Protein AF-A0A2D5YY15-F1 (afdb_monomer_lite)

Sequence (122 aa):
MRIYEADADPRTLAETQGLSLLELAQSAADPAMRRALHGLRLLADLQAQLLVSRYRVMAAARLVALANTEDGGEVARKACVDLLKLNLIDGDVGKPTDDDQPGIPTVDPQQVLAMLEQVGRE

Foldseek 3Di:
DDPPPPPQDCCNVCVVVVHDSVVVVVCCVDPVSVVVVLVVVVVVLVVVVVVLVVVLVVLLVVLVVLCPDPNSDPVSVVVSVVSVPDDRDPDCPPDPDPVVPPPPVPPPVVNVVVVVVVVVPD

Secondary structure (DSSP, 8-state):
-----TT--HHHHHHHTT--HHHHHHHHH-HHHHHHHHHHHHHHHHHHHHHHHHHHHHHHHHHHHHHTSTT--HHHHHHHHHHHH------------TT-S-------HHHHHHHHHHHT--

Structure (mmCIF, N/CA/C/O backbone):
data_AF-A0A2D5YY15-F1
#
_entry.id   AF-A0A2D5YY15-F1
#
loop_
_atom_site.group_PDB
_atom_site.id
_atom_site.type_symbol
_atom_site.label_atom_id
_atom_site.label_alt_id
_atom_site.label_comp_id
_atom_site.label_asym_id
_atom_site.label_entity_id
_atom_site.label_seq_id
_atom_site.pdbx_PDB_ins_code
_atom_site.Cartn_x
_atom_site.Cartn_y
_atom_site.Cartn_z
_atom_site.occupancy
_atom_site.B_iso_or_equiv
_atom_site.auth_seq_id
_atom_site.auth_comp_id
_atom_site.auth_asym_id
_atom_site.auth_atom_id
_atom_site.pdbx_PDB_model_num
ATOM 1 N N . MET A 1 1 ? 0.263 -14.356 1.301 1.00 34.31 1 MET A N 1
ATOM 2 C CA . MET A 1 1 ? -0.131 -13.153 2.059 1.00 34.31 1 MET A CA 1
ATOM 3 C C . MET A 1 1 ? -1.599 -12.918 1.747 1.00 34.31 1 MET A C 1
ATOM 5 O O . MET A 1 1 ? -1.901 -12.445 0.662 1.00 34.31 1 MET A O 1
ATOM 9 N N . ARG A 1 2 ? -2.503 -13.430 2.595 1.00 35.38 2 ARG A N 1
ATOM 10 C CA . ARG A 1 2 ? -3.950 -13.243 2.416 1.00 35.38 2 ARG A CA 1
ATOM 11 C C . ARG A 1 2 ? -4.248 -11.788 2.752 1.00 35.38 2 ARG A C 1
ATOM 13 O O . ARG A 1 2 ? -4.011 -11.369 3.879 1.00 35.38 2 ARG A O 1
ATOM 20 N N . ILE A 1 3 ? -4.680 -11.032 1.754 1.00 44.28 3 ILE A N 1
ATOM 21 C CA . ILE A 1 3 ? -5.350 -9.755 1.967 1.00 44.28 3 ILE A CA 1
ATOM 22 C C . ILE A 1 3 ? -6.618 -10.150 2.727 1.00 44.28 3 ILE A C 1
ATOM 24 O O . ILE A 1 3 ? -7.392 -10.952 2.209 1.00 44.28 3 ILE A O 1
ATOM 28 N N . TYR A 1 4 ? -6.715 -9.768 4.001 1.00 46.91 4 TYR A N 1
ATOM 29 C CA . TYR A 1 4 ? -7.860 -10.103 4.845 1.00 46.91 4 TYR A CA 1
ATOM 30 C C . TYR A 1 4 ? -9.144 -9.706 4.112 1.00 46.91 4 TYR A C 1
ATOM 32 O O . TYR A 1 4 ? -9.207 -8.620 3.536 1.00 46.91 4 TYR A O 1
ATOM 40 N N . GLU A 1 5 ? -10.120 -10.612 4.096 1.00 52.97 5 GLU A N 1
ATOM 41 C CA . GLU A 1 5 ? -11.463 -10.369 3.578 1.00 52.97 5 GLU A CA 1
ATOM 42 C C . GLU A 1 5 ? -12.018 -9.118 4.266 1.00 52.97 5 GLU A C 1
ATOM 44 O O . GLU A 1 5 ? -12.366 -9.140 5.444 1.00 52.97 5 GLU A O 1
ATOM 49 N N . ALA A 1 6 ? -12.057 -8.005 3.534 1.00 53.59 6 ALA A N 1
ATOM 50 C CA . ALA A 1 6 ? -12.686 -6.765 3.982 1.00 53.59 6 ALA A CA 1
ATOM 51 C C . ALA A 1 6 ? -14.223 -6.890 4.068 1.00 53.59 6 ALA A C 1
ATOM 53 O O . ALA A 1 6 ? -14.887 -5.934 4.452 1.00 53.59 6 ALA A O 1
ATOM 54 N N . ASP A 1 7 ? -14.764 -8.067 3.734 1.00 56.62 7 ASP A N 1
ATOM 55 C CA . ASP A 1 7 ? -16.189 -8.403 3.729 1.00 56.62 7 ASP A CA 1
ATOM 56 C C . ASP A 1 7 ? -16.680 -9.011 5.052 1.00 56.62 7 ASP A C 1
ATOM 58 O O . ASP A 1 7 ? -17.833 -9.431 5.147 1.00 56.62 7 ASP A O 1
ATOM 62 N N . ALA A 1 8 ? -15.836 -9.093 6.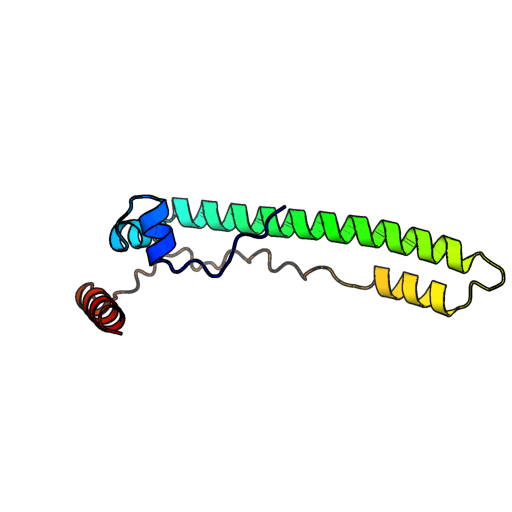085 1.00 66.88 8 ALA A N 1
ATOM 63 C CA . ALA A 1 8 ? -16.303 -9.534 7.393 1.00 66.88 8 ALA A CA 1
ATOM 64 C C . ALA A 1 8 ? -17.239 -8.471 7.993 1.00 66.88 8 ALA A C 1
ATOM 66 O O . ALA A 1 8 ? -16.793 -7.399 8.408 1.00 66.88 8 ALA A O 1
ATOM 67 N N . ASP A 1 9 ? -18.536 -8.787 8.050 1.00 83.44 9 ASP A N 1
ATOM 68 C CA . ASP A 1 9 ? -19.541 -7.994 8.761 1.00 83.44 9 ASP A CA 1
ATOM 69 C C . ASP A 1 9 ? -19.058 -7.740 10.207 1.00 83.44 9 ASP A C 1
ATOM 71 O O . ASP A 1 9 ? -18.548 -8.668 10.851 1.00 83.44 9 ASP A O 1
ATOM 75 N N . PRO A 1 10 ? -19.180 -6.516 10.763 1.00 81.44 10 PRO A N 1
ATOM 76 C CA . PRO A 1 10 ? -18.842 -6.227 12.157 1.00 81.44 10 PRO A CA 1
ATOM 77 C C . PRO A 1 10 ? -19.430 -7.220 13.170 1.00 81.44 10 PRO A C 1
ATOM 79 O O . PRO A 1 10 ? -18.807 -7.447 14.209 1.00 81.44 10 PRO A O 1
ATOM 82 N N . ARG A 1 11 ? -20.572 -7.861 12.876 1.00 84.19 11 ARG A N 1
ATOM 83 C CA . ARG A 1 11 ? -21.096 -8.961 13.707 1.00 84.19 11 ARG A CA 1
ATOM 84 C C . ARG A 1 11 ? -20.190 -10.191 13.680 1.00 84.19 11 ARG A C 1
ATOM 86 O O . ARG A 1 11 ? -19.815 -10.684 14.737 1.00 84.19 11 ARG A O 1
ATOM 93 N N . THR A 1 12 ? -19.767 -10.635 12.499 1.00 84.88 12 THR A N 1
ATOM 94 C CA . THR A 1 12 ? -18.830 -11.758 12.338 1.00 84.88 12 THR A CA 1
ATOM 95 C C . THR A 1 12 ? -17.486 -11.469 13.007 1.00 84.88 12 THR A C 1
ATOM 97 O O . THR A 1 12 ? -16.887 -12.356 13.621 1.00 84.88 12 THR A O 1
ATOM 100 N N . LEU A 1 13 ? -17.017 -10.219 12.950 1.00 83.56 13 LEU A N 1
ATOM 101 C CA . LEU A 1 13 ? -15.800 -9.803 13.647 1.00 83.56 13 LEU A CA 1
ATOM 102 C C . LEU A 1 13 ? -15.963 -9.877 15.174 1.00 83.56 13 LEU A C 1
ATOM 104 O O . LEU A 1 13 ? -15.066 -10.380 15.853 1.00 83.56 13 LEU A O 1
ATOM 108 N N . ALA A 1 14 ? -17.101 -9.417 15.704 1.00 84.94 14 ALA A N 1
ATOM 109 C CA . ALA A 1 14 ? -17.413 -9.487 17.131 1.00 84.94 14 ALA A CA 1
ATOM 110 C C . ALA A 1 14 ? -17.478 -10.946 17.618 1.00 84.94 14 ALA A C 1
ATOM 112 O O . ALA A 1 14 ? -16.806 -11.306 18.584 1.00 84.94 14 ALA A O 1
ATOM 113 N N . GLU A 1 15 ? -18.188 -11.808 16.884 1.00 86.19 15 GLU A N 1
ATOM 114 C CA . GLU A 1 15 ? -18.316 -13.239 17.182 1.00 86.19 15 GLU A CA 1
ATOM 115 C C . GLU A 1 15 ? -16.965 -13.963 17.173 1.00 86.19 15 GLU A C 1
ATOM 117 O O . GLU A 1 15 ? -16.669 -14.736 18.084 1.00 86.19 15 GLU A O 1
ATOM 122 N N . THR A 1 16 ? -16.103 -13.668 16.193 1.00 87.00 16 THR A N 1
ATOM 123 C CA . THR A 1 16 ? -14.760 -14.271 16.090 1.00 87.00 16 THR A CA 1
ATOM 124 C C . THR A 1 16 ? -13.885 -13.942 17.303 1.00 87.00 16 THR A C 1
ATOM 126 O O . THR A 1 16 ? -13.032 -14.738 17.692 1.00 87.00 16 THR A O 1
ATOM 129 N N . GLN A 1 17 ? -14.095 -12.772 17.907 1.00 85.12 17 GLN A N 1
ATOM 130 C CA . GLN A 1 17 ? -13.349 -12.305 19.076 1.00 85.12 17 GLN A CA 1
ATOM 131 C C . GLN A 1 17 ? -14.057 -12.617 20.404 1.00 85.12 17 GLN A C 1
ATOM 133 O O . GLN A 1 17 ? -13.542 -12.263 21.463 1.00 85.12 17 GLN A O 1
ATOM 138 N N . GLY A 1 18 ? -15.224 -13.276 20.373 1.00 90.12 18 GLY A N 1
ATOM 139 C CA . GLY A 1 18 ? -16.027 -13.549 21.567 1.00 90.12 18 GLY A CA 1
ATOM 140 C C . GLY A 1 18 ? -16.561 -12.286 22.252 1.00 90.12 18 GLY A C 1
ATOM 141 O O . GLY A 1 18 ? -16.796 -12.308 23.458 1.00 90.12 18 GLY A O 1
ATOM 142 N N . LEU A 1 19 ? -16.719 -11.191 21.503 1.00 89.25 19 LEU A N 1
ATOM 143 C CA . LEU A 1 19 ? -17.215 -9.905 21.988 1.00 89.25 19 LEU A CA 1
ATOM 144 C C . LEU A 1 19 ? -18.669 -9.698 21.565 1.00 89.25 19 LEU A C 1
ATOM 146 O O . LEU A 1 19 ? -19.089 -10.130 20.490 1.00 89.25 19 LEU A O 1
ATOM 150 N N . SER A 1 20 ? -19.434 -8.964 22.370 1.00 91.88 20 SER A N 1
ATOM 151 C CA . SER A 1 20 ? -20.685 -8.381 21.889 1.00 91.88 20 SER A CA 1
ATOM 152 C C . SER A 1 20 ? -20.407 -7.234 20.911 1.00 91.88 20 SER A C 1
ATOM 154 O O . SER A 1 20 ? -19.365 -6.574 20.957 1.00 91.88 20 SER A O 1
ATOM 156 N N . LEU A 1 21 ? -21.376 -6.942 20.039 1.00 88.38 21 LEU A N 1
ATOM 157 C CA . LEU A 1 21 ? -21.267 -5.829 19.090 1.00 88.38 21 LEU A CA 1
ATOM 158 C C . LEU A 1 21 ? -21.066 -4.477 19.803 1.00 88.38 21 LEU A C 1
ATOM 160 O O . LEU A 1 21 ? -20.346 -3.613 19.306 1.00 88.38 21 LEU A O 1
ATOM 164 N N . LEU A 1 22 ? -21.664 -4.309 20.987 1.00 89.38 22 LEU A N 1
ATOM 165 C CA . LEU A 1 22 ? -21.513 -3.107 21.806 1.00 89.38 22 LEU A CA 1
ATOM 166 C C . LEU A 1 22 ? -20.090 -2.974 22.366 1.00 89.38 22 LEU A C 1
ATOM 168 O O . LEU A 1 22 ? -19.517 -1.888 22.311 1.00 89.38 22 LEU A O 1
ATOM 172 N N . GLU A 1 23 ? -19.504 -4.061 22.870 1.00 88.19 23 GLU A N 1
ATOM 173 C CA . GLU A 1 23 ? -18.122 -4.071 23.370 1.00 88.19 23 GLU A CA 1
ATOM 174 C C . GLU A 1 23 ? -17.118 -3.811 22.245 1.00 88.19 23 GLU A C 1
ATOM 176 O O . GLU A 1 23 ? -16.162 -3.058 22.433 1.00 88.19 23 GLU A O 1
ATOM 181 N N . LEU A 1 24 ? -17.363 -4.362 21.051 1.00 87.25 24 LEU A N 1
ATOM 182 C CA . LEU A 1 24 ? -16.554 -4.071 19.870 1.00 87.25 24 LEU A CA 1
ATOM 183 C C . LEU A 1 24 ? -16.630 -2.581 19.498 1.00 87.25 24 LEU A C 1
ATOM 185 O O . LEU A 1 24 ? -15.597 -1.954 19.260 1.00 87.25 24 LEU A O 1
ATOM 189 N N . ALA A 1 25 ? -17.830 -1.993 19.494 1.00 87.44 25 ALA A N 1
ATOM 190 C CA . ALA A 1 25 ? -18.020 -0.572 19.208 1.00 87.44 25 ALA A CA 1
ATOM 191 C C . ALA A 1 25 ? -17.334 0.327 20.253 1.00 87.44 25 ALA A C 1
ATOM 193 O O . ALA A 1 25 ? -16.683 1.310 19.896 1.00 87.44 25 ALA A O 1
ATOM 194 N N . GLN A 1 26 ? -17.423 -0.027 21.537 1.00 90.50 26 GLN A N 1
ATOM 195 C CA . GLN A 1 26 ? -16.733 0.687 22.616 1.00 90.50 26 GLN A CA 1
ATOM 196 C C . GLN A 1 26 ? -15.211 0.573 22.492 1.00 90.50 26 GLN A C 1
ATOM 198 O O . GLN A 1 26 ? -14.508 1.568 22.653 1.00 90.50 26 GLN A O 1
ATOM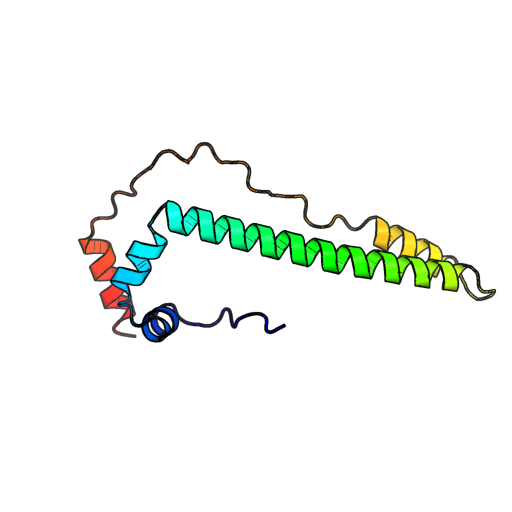 203 N N . SER A 1 27 ? -14.699 -0.609 22.141 1.00 85.75 27 SER A N 1
ATOM 204 C CA . SER A 1 27 ? -13.271 -0.822 21.902 1.00 85.75 27 SER A CA 1
ATOM 205 C C . SER A 1 27 ? -12.766 -0.013 20.703 1.00 85.75 27 SER A C 1
ATOM 207 O O . SER A 1 27 ? -11.723 0.628 20.789 1.00 85.75 27 SER A O 1
ATOM 209 N N . ALA A 1 28 ? -13.531 0.051 19.611 1.00 84.19 28 ALA A N 1
ATOM 210 C CA . ALA A 1 28 ? -13.205 0.896 18.462 1.00 84.19 28 ALA A CA 1
ATOM 211 C C . ALA A 1 28 ? -13.256 2.402 18.793 1.00 84.19 28 ALA A C 1
ATOM 213 O O . ALA A 1 28 ? -12.566 3.206 18.160 1.00 84.19 28 ALA A O 1
ATOM 214 N N . ALA A 1 29 ? -14.050 2.795 19.793 1.00 88.06 29 ALA A N 1
ATOM 215 C CA . ALA A 1 29 ? -14.130 4.167 20.279 1.00 88.06 29 ALA A CA 1
ATOM 216 C C . ALA A 1 29 ? -12.991 4.554 21.246 1.00 88.06 29 ALA A C 1
ATOM 218 O O . ALA A 1 29 ? -12.831 5.747 21.527 1.00 88.06 29 ALA A O 1
ATOM 219 N N . ASP A 1 30 ? -12.186 3.599 21.724 1.00 91.38 30 ASP A N 1
ATOM 220 C CA . ASP A 1 30 ? -11.028 3.866 22.580 1.00 91.38 30 ASP A CA 1
ATOM 221 C C . ASP A 1 30 ? -9.929 4.621 21.792 1.00 91.38 30 ASP A C 1
ATOM 223 O O . ASP A 1 30 ? -9.423 4.118 20.780 1.00 91.38 30 ASP A O 1
ATOM 227 N N . PRO A 1 31 ? -9.500 5.821 22.239 1.00 89.44 31 PRO A N 1
ATOM 228 C CA . PRO A 1 31 ? -8.403 6.562 21.618 1.00 89.44 31 PRO A CA 1
ATOM 229 C C . PRO A 1 31 ? -7.088 5.776 21.502 1.00 89.44 31 PRO A C 1
ATOM 231 O O . PRO A 1 31 ? -6.297 6.031 20.591 1.00 89.44 31 PRO A O 1
ATOM 234 N N . ALA A 1 32 ? -6.801 4.850 22.421 1.00 87.75 32 ALA A N 1
ATOM 235 C CA . ALA A 1 32 ? -5.617 3.998 22.327 1.00 87.75 32 ALA A CA 1
ATOM 236 C C . ALA A 1 32 ? -5.743 2.994 21.173 1.00 87.75 32 ALA A C 1
ATOM 238 O O . ALA A 1 32 ? -4.816 2.867 20.369 1.00 87.75 32 ALA A O 1
ATOM 239 N N . MET A 1 33 ? -6.910 2.358 21.038 1.00 87.19 33 MET A N 1
ATOM 240 C CA . MET A 1 33 ? -7.204 1.429 19.947 1.00 87.19 33 MET A CA 1
ATOM 241 C C . MET A 1 33 ? -7.180 2.132 18.587 1.00 87.19 33 MET A C 1
ATOM 243 O O . MET A 1 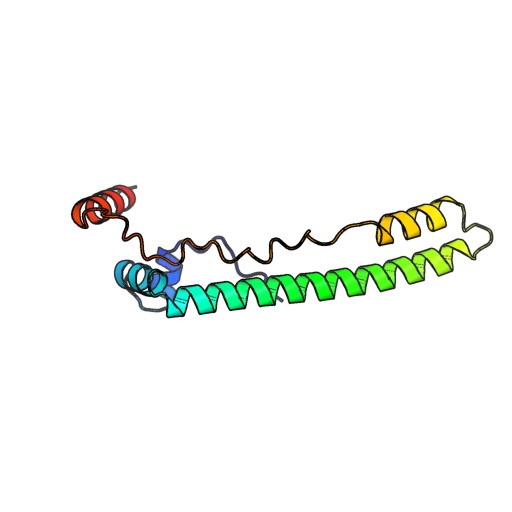33 ? -6.536 1.651 17.655 1.00 87.19 33 MET A O 1
ATOM 247 N N . ARG A 1 34 ? -7.788 3.320 18.473 1.00 87.44 34 ARG A N 1
ATOM 248 C CA . ARG A 1 34 ? -7.760 4.113 17.230 1.00 87.44 34 ARG A CA 1
ATOM 249 C C . ARG A 1 34 ? -6.343 4.451 16.780 1.00 87.44 34 ARG A C 1
ATOM 251 O O . ARG A 1 34 ? -6.022 4.294 15.603 1.00 87.44 34 ARG A O 1
ATOM 258 N N . ARG A 1 35 ? -5.473 4.861 17.709 1.00 87.50 35 ARG A N 1
ATOM 259 C CA . ARG A 1 35 ? -4.055 5.125 17.409 1.00 87.50 35 ARG A CA 1
ATOM 260 C C . ARG A 1 35 ? -3.326 3.866 16.948 1.00 87.50 35 ARG A C 1
ATOM 262 O O . ARG A 1 35 ? -2.549 3.935 15.998 1.00 87.50 35 ARG A O 1
ATOM 269 N N . ALA A 1 36 ? -3.594 2.722 17.577 1.00 85.88 36 ALA A N 1
ATOM 270 C CA . ALA A 1 36 ? -3.013 1.448 17.167 1.00 85.88 36 ALA A CA 1
ATOM 271 C C . ALA A 1 36 ? -3.462 1.041 15.752 1.00 85.88 36 ALA A C 1
ATOM 273 O O . ALA A 1 36 ? -2.621 0.713 14.916 1.00 85.88 36 ALA A O 1
ATOM 274 N N . LEU A 1 37 ? -4.762 1.137 15.450 1.00 86.25 37 LEU A N 1
ATOM 275 C CA . LEU A 1 37 ? -5.312 0.853 14.120 1.00 86.25 37 LEU A CA 1
ATOM 276 C C . LEU A 1 37 ? -4.749 1.797 13.052 1.00 86.25 37 LEU A C 1
ATOM 278 O O . LEU A 1 37 ? -4.366 1.345 11.974 1.00 86.25 37 LEU A O 1
ATOM 282 N N . HIS A 1 38 ? -4.625 3.090 13.362 1.00 87.62 38 HIS A N 1
ATOM 283 C CA . HIS A 1 38 ? -3.986 4.056 12.470 1.00 87.62 38 HIS A CA 1
ATOM 284 C C . HIS A 1 38 ? -2.516 3.700 12.207 1.00 87.62 38 HIS A C 1
ATOM 286 O O . HIS A 1 38 ? -2.066 3.712 11.063 1.00 87.62 38 HIS A O 1
ATOM 292 N N . GLY A 1 39 ? -1.766 3.333 13.251 1.00 84.62 39 GLY A N 1
ATOM 293 C CA . GLY A 1 39 ? -0.378 2.889 13.120 1.00 84.62 39 GLY A CA 1
ATOM 294 C C . GLY A 1 39 ? -0.239 1.637 12.250 1.00 84.62 39 GLY A C 1
ATOM 295 O O . GLY A 1 39 ? 0.640 1.581 11.392 1.00 84.62 39 GLY A O 1
ATOM 296 N N . LEU A 1 40 ? -1.131 0.657 12.420 1.00 87.31 40 LEU A N 1
ATOM 297 C CA . LEU A 1 40 ? -1.160 -0.557 11.601 1.00 87.31 40 LEU A CA 1
ATOM 298 C C . LEU A 1 40 ? -1.494 -0.259 10.139 1.00 87.31 40 LEU A C 1
ATOM 300 O O . LEU A 1 40 ? -0.833 -0.796 9.251 1.00 87.31 40 LEU A O 1
ATOM 304 N N . ARG A 1 41 ? -2.469 0.620 9.885 1.00 88.19 41 ARG A N 1
ATOM 305 C CA . ARG A 1 41 ? -2.796 1.084 8.532 1.00 88.19 41 ARG A CA 1
ATOM 306 C C . ARG A 1 41 ? -1.587 1.740 7.875 1.00 88.19 41 ARG A C 1
ATOM 308 O O . ARG A 1 41 ? -1.191 1.322 6.794 1.00 88.19 41 ARG A O 1
ATOM 315 N N . LEU A 1 42 ? -0.961 2.701 8.554 1.00 87.56 42 LEU A N 1
ATOM 316 C CA . LEU A 1 42 ? 0.218 3.389 8.034 1.00 87.56 42 LEU A CA 1
ATOM 317 C C . LEU A 1 42 ? 1.359 2.405 7.747 1.00 87.56 42 LEU A C 1
ATOM 319 O O . LEU A 1 42 ? 2.015 2.496 6.713 1.00 87.56 42 LEU A O 1
ATOM 323 N N . LEU A 1 43 ? 1.589 1.438 8.636 1.00 88.19 43 LEU A N 1
ATOM 324 C CA . LEU A 1 43 ? 2.602 0.410 8.421 1.00 88.19 43 LEU A CA 1
ATOM 325 C C . LEU A 1 43 ? 2.285 -0.454 7.194 1.00 88.19 43 LEU A C 1
ATOM 327 O O . LEU A 1 43 ? 3.188 -0.740 6.408 1.00 88.19 43 LEU A O 1
ATOM 331 N N . ALA A 1 44 ? 1.026 -0.856 7.014 1.00 84.56 44 ALA A N 1
ATOM 332 C CA . A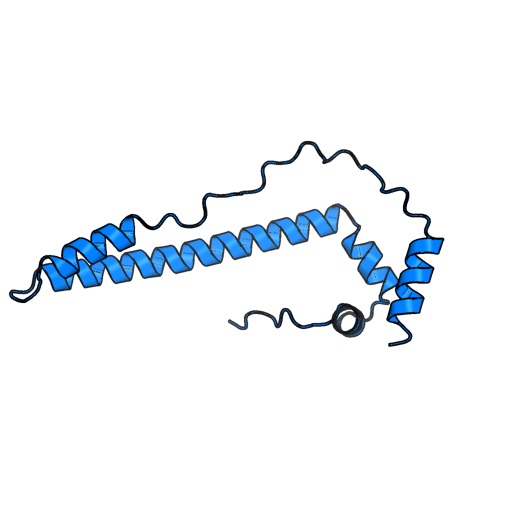LA A 1 44 ? 0.590 -1.611 5.844 1.00 84.56 44 ALA A CA 1
ATOM 333 C C . ALA A 1 44 ? 0.765 -0.799 4.549 1.00 84.56 44 ALA A C 1
ATOM 335 O O . ALA A 1 44 ? 1.286 -1.329 3.565 1.00 84.56 44 ALA A O 1
ATOM 336 N N . ASP A 1 45 ? 0.425 0.491 4.571 1.00 85.25 45 ASP A N 1
ATOM 337 C CA . ASP A 1 45 ? 0.605 1.404 3.439 1.00 85.25 45 ASP A CA 1
ATOM 338 C C . ASP A 1 45 ? 2.092 1.549 3.077 1.00 85.25 45 ASP A C 1
ATOM 340 O O . ASP A 1 45 ? 2.473 1.402 1.913 1.00 85.25 45 ASP A O 1
ATOM 344 N N . LEU A 1 46 ? 2.966 1.733 4.071 1.00 85.19 46 LEU A N 1
ATOM 345 C CA . LEU A 1 46 ? 4.416 1.796 3.865 1.00 85.19 46 LEU A CA 1
ATOM 346 C C . LEU A 1 46 ? 4.981 0.476 3.322 1.00 85.19 46 LEU A C 1
ATOM 348 O O . LEU A 1 46 ? 5.824 0.479 2.423 1.00 85.19 46 LEU A O 1
ATOM 352 N N . GLN A 1 47 ? 4.511 -0.668 3.825 1.00 87.75 47 GLN A N 1
ATOM 353 C CA . GLN A 1 47 ? 4.911 -1.978 3.306 1.00 87.75 47 GLN A CA 1
ATOM 354 C C . GLN A 1 47 ? 4.487 -2.162 1.845 1.00 87.75 47 GLN A C 1
ATOM 356 O O . GLN A 1 47 ? 5.284 -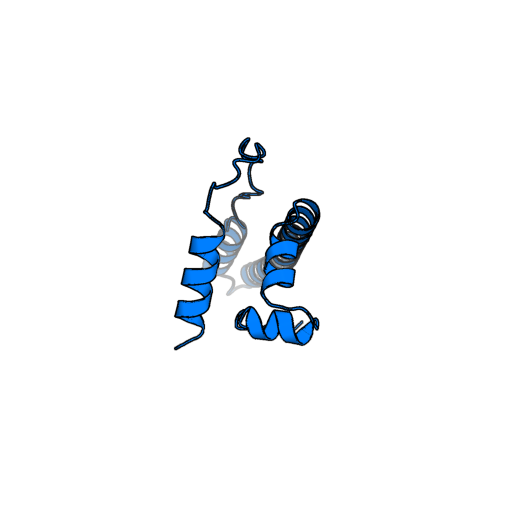2.633 1.028 1.00 87.75 47 GLN A O 1
ATOM 361 N N . ALA A 1 48 ? 3.264 -1.757 1.495 1.00 85.06 48 ALA A N 1
ATOM 362 C CA . ALA A 1 48 ? 2.783 -1.783 0.120 1.00 85.06 48 ALA A CA 1
ATOM 363 C C . ALA A 1 48 ? 3.632 -0.871 -0.781 1.00 85.06 48 ALA A C 1
ATOM 365 O O . ALA A 1 48 ? 4.074 -1.300 -1.849 1.00 85.06 48 ALA A O 1
ATOM 366 N N . GLN A 1 49 ? 3.950 0.344 -0.328 1.00 85.38 49 GLN A N 1
ATOM 367 C CA . GLN A 1 49 ? 4.812 1.275 -1.060 1.00 85.38 49 GLN A CA 1
ATOM 368 C C . GLN A 1 49 ? 6.215 0.713 -1.295 1.00 85.38 49 GLN A C 1
ATOM 370 O O . GLN A 1 49 ? 6.731 0.806 -2.412 1.00 85.38 49 GLN A O 1
ATOM 375 N N . LEU A 1 50 ? 6.831 0.093 -0.285 1.00 86.31 50 LEU A N 1
ATOM 376 C CA . LEU A 1 50 ? 8.138 -0.553 -0.428 1.00 86.31 50 LEU A CA 1
ATOM 377 C C . LEU A 1 50 ? 8.094 -1.689 -1.451 1.00 86.31 50 LEU A C 1
ATOM 379 O O . LEU A 1 50 ? 8.988 -1.804 -2.294 1.00 86.31 50 LEU A O 1
ATOM 383 N N . LEU A 1 51 ? 7.041 -2.508 -1.413 1.00 86.44 51 LEU A N 1
ATOM 384 C CA . LEU A 1 51 ? 6.871 -3.611 -2.350 1.00 86.44 51 LEU A CA 1
ATOM 385 C C . LEU A 1 51 ? 6.728 -3.098 -3.788 1.00 86.44 51 LEU A C 1
ATOM 387 O O . LEU A 1 51 ? 7.436 -3.566 -4.683 1.00 86.44 51 LEU A O 1
ATOM 391 N N . VAL A 1 52 ? 5.867 -2.103 -4.011 1.00 86.38 52 VAL A N 1
ATOM 392 C CA . VAL A 1 52 ? 5.6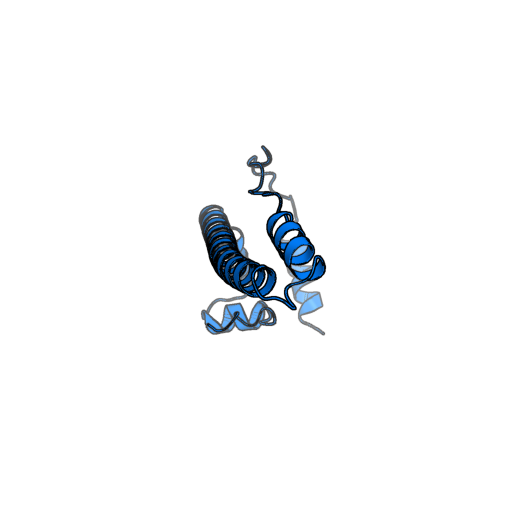81 -1.498 -5.336 1.00 86.38 52 VAL A CA 1
ATOM 393 C C . VAL A 1 52 ? 6.967 -0.820 -5.813 1.00 86.38 52 VAL A C 1
ATOM 395 O O . VAL A 1 52 ? 7.369 -1.013 -6.960 1.00 86.38 52 VAL A O 1
ATOM 398 N N . SER A 1 53 ? 7.665 -0.093 -4.938 1.00 84.69 53 SER A N 1
ATOM 399 C CA . SER A 1 53 ? 8.951 0.545 -5.254 1.00 84.69 53 SER A CA 1
ATOM 400 C C . SER A 1 53 ? 9.991 -0.477 -5.706 1.00 84.69 53 SER A C 1
ATOM 402 O O . SER A 1 53 ? 10.661 -0.282 -6.721 1.00 84.69 53 SER A O 1
ATOM 404 N N . ARG A 1 54 ? 10.078 -1.619 -5.015 1.00 86.25 54 ARG A N 1
ATOM 405 C CA . ARG A 1 54 ? 10.967 -2.721 -5.398 1.00 86.25 54 ARG A CA 1
ATOM 406 C C . ARG A 1 54 ? 10.642 -3.254 -6.794 1.00 86.25 54 ARG A C 1
ATOM 408 O O . ARG A 1 54 ? 11.547 -3.395 -7.616 1.00 86.25 54 ARG A O 1
ATOM 415 N N . TYR A 1 55 ? 9.372 -3.538 -7.081 1.00 85.75 55 TYR A N 1
ATOM 416 C CA . TYR A 1 55 ? 8.973 -4.032 -8.403 1.00 85.75 55 TYR A CA 1
ATOM 417 C C . TYR A 1 55 ? 9.198 -2.998 -9.506 1.00 85.75 55 TYR A C 1
ATOM 419 O O . TYR A 1 55 ? 9.601 -3.376 -10.606 1.00 85.75 55 TYR A O 1
ATOM 427 N N . ARG A 1 56 ? 9.026 -1.704 -9.215 1.00 85.62 56 ARG A N 1
ATOM 428 C CA . ARG A 1 56 ? 9.349 -0.622 -10.154 1.00 85.62 56 ARG A CA 1
ATOM 429 C C . ARG A 1 56 ? 10.827 -0.616 -10.520 1.00 85.62 56 ARG A C 1
ATOM 431 O O . ARG A 1 56 ? 11.146 -0.606 -11.703 1.00 85.62 56 ARG A O 1
ATOM 438 N N . VAL A 1 57 ? 11.726 -0.700 -9.541 1.00 86.06 57 VAL A N 1
ATOM 439 C CA . VAL A 1 57 ? 13.173 -0.774 -9.812 1.00 86.06 57 VAL A CA 1
ATOM 440 C C . VAL A 1 57 ? 13.507 -1.994 -10.674 1.00 86.06 57 VAL A C 1
ATOM 442 O O . VAL A 1 57 ? 14.255 -1.883 -11.644 1.00 86.06 57 VAL A O 1
ATOM 445 N N . MET A 1 58 ? 12.907 -3.151 -10.382 1.00 88.25 58 MET A N 1
ATOM 446 C CA . MET A 1 58 ? 13.107 -4.360 -11.187 1.00 88.25 58 MET A CA 1
ATOM 447 C C . MET A 1 58 ? 12.576 -4.211 -12.622 1.00 88.25 58 MET A C 1
ATOM 449 O O . MET A 1 58 ? 13.231 -4.651 -13.567 1.00 88.25 58 MET A O 1
ATOM 453 N N . ALA A 1 59 ? 11.410 -3.588 -12.803 1.00 86.25 59 ALA A N 1
ATOM 454 C CA . ALA A 1 59 ? 10.833 -3.323 -14.117 1.00 86.25 59 ALA A CA 1
ATOM 455 C C . ALA A 1 59 ? 11.674 -2.313 -14.914 1.00 86.25 59 ALA A C 1
ATOM 457 O O . ALA A 1 59 ? 11.964 -2.558 -16.082 1.00 86.25 59 ALA A O 1
ATOM 458 N N . ALA A 1 60 ? 12.139 -1.236 -14.274 1.00 86.75 60 ALA A N 1
ATOM 459 C CA . ALA A 1 60 ? 13.049 -0.265 -14.874 1.00 86.75 60 ALA A CA 1
ATOM 460 C C . ALA A 1 60 ? 14.353 -0.932 -15.334 1.00 86.75 60 ALA A C 1
ATOM 462 O O . ALA A 1 60 ? 14.764 -0.741 -16.473 1.00 86.75 60 ALA A O 1
ATOM 463 N N . ALA A 1 61 ? 14.961 -1.786 -14.503 1.00 86.31 61 ALA A N 1
ATOM 464 C CA . ALA A 1 61 ? 16.168 -2.526 -14.873 1.00 86.31 61 ALA A CA 1
ATOM 465 C C . ALA A 1 61 ? 15.955 -3.410 -16.117 1.00 86.31 61 ALA A C 1
ATOM 467 O O . ALA A 1 61 ? 16.809 -3.455 -17.002 1.00 86.31 61 ALA A O 1
ATOM 468 N N . ARG A 1 62 ? 14.793 -4.071 -16.226 1.00 86.94 62 ARG A N 1
ATOM 469 C CA . ARG A 1 62 ? 14.429 -4.857 -17.417 1.00 86.94 62 ARG A CA 1
ATOM 470 C C . ARG A 1 62 ? 14.215 -3.983 -18.650 1.00 86.94 62 ARG A C 1
ATOM 472 O O . ARG A 1 62 ? 14.662 -4.355 -19.728 1.00 86.94 62 ARG A O 1
ATOM 479 N N . LEU A 1 63 ? 13.565 -2.830 -18.500 1.00 86.06 63 LEU A N 1
ATOM 480 C CA . LEU A 1 63 ? 13.357 -1.881 -19.596 1.00 86.06 63 LEU A CA 1
ATOM 481 C C . LEU A 1 63 ? 14.673 -1.262 -20.076 1.00 86.06 63 LEU A C 1
ATOM 483 O O . LEU A 1 63 ? 14.838 -1.069 -21.273 1.00 86.06 63 LEU A O 1
ATOM 487 N N . VAL A 1 64 ? 15.625 -1.009 -19.174 1.00 85.94 64 VAL A N 1
ATOM 488 C CA . VAL A 1 64 ? 16.986 -0.575 -19.527 1.00 85.94 64 VAL A CA 1
ATOM 489 C C . VAL A 1 64 ? 17.719 -1.667 -20.302 1.00 85.94 64 VAL A C 1
ATOM 491 O O . VAL A 1 64 ? 18.318 -1.379 -21.332 1.00 85.94 64 VAL A O 1
ATOM 494 N N . ALA A 1 65 ? 17.647 -2.922 -19.848 1.00 86.12 65 ALA A N 1
ATOM 495 C CA . ALA A 1 65 ? 18.241 -4.041 -20.575 1.00 86.12 65 ALA A CA 1
ATOM 496 C C . ALA A 1 65 ? 17.637 -4.187 -21.981 1.00 86.12 65 ALA A C 1
ATOM 498 O O . ALA A 1 65 ? 18.377 -4.351 -22.945 1.00 86.12 65 ALA A O 1
ATOM 499 N N . LEU A 1 66 ? 16.311 -4.054 -22.099 1.00 86.00 66 LEU A N 1
ATOM 500 C CA . LEU A 1 66 ? 15.603 -4.096 -23.377 1.00 86.00 66 LEU A CA 1
ATOM 501 C C . LEU A 1 66 ? 15.962 -2.906 -24.271 1.00 86.00 66 LEU A C 1
ATOM 503 O O . LEU A 1 66 ? 16.154 -3.089 -25.457 1.00 86.00 66 LEU A O 1
ATOM 507 N N . ALA A 1 67 ? 16.099 -1.697 -23.727 1.00 83.38 67 ALA A N 1
ATOM 508 C CA . ALA A 1 67 ? 16.483 -0.507 -24.488 1.00 83.38 67 ALA A CA 1
ATOM 509 C C . ALA A 1 67 ? 17.910 -0.569 -25.066 1.00 83.38 67 ALA A C 1
ATOM 511 O O . ALA A 1 67 ? 18.239 0.216 -25.949 1.00 83.38 67 ALA A O 1
ATOM 512 N N . ASN A 1 68 ? 18.755 -1.470 -24.557 1.00 82.38 68 ASN A N 1
ATOM 513 C CA . ASN A 1 68 ? 20.128 -1.662 -25.020 1.00 82.38 68 ASN A CA 1
ATOM 514 C C . ASN A 1 68 ? 20.272 -2.784 -26.066 1.00 82.38 68 ASN A C 1
ATOM 516 O O . ASN A 1 68 ? 21.385 -3.035 -26.523 1.00 82.38 68 ASN A O 1
ATOM 520 N N . THR A 1 69 ? 19.192 -3.480 -26.441 1.00 83.44 69 THR A N 1
ATOM 521 C CA . THR A 1 69 ? 19.212 -4.428 -27.571 1.00 83.44 69 THR A CA 1
ATOM 522 C C . THR A 1 69 ? 18.999 -3.687 -28.896 1.00 83.44 69 THR A C 1
ATOM 524 O O . THR A 1 69 ? 18.437 -2.597 -28.889 1.00 83.44 69 THR A O 1
ATOM 527 N N . GLU A 1 70 ? 19.396 -4.254 -30.043 1.00 66.44 70 GLU A N 1
ATOM 528 C CA . GLU A 1 70 ? 19.209 -3.602 -31.361 1.00 66.44 70 GLU A CA 1
ATOM 529 C C . GLU A 1 70 ? 17.730 -3.296 -31.675 1.00 66.44 70 GLU A C 1
ATOM 531 O O . GLU A 1 70 ? 17.424 -2.240 -32.223 1.00 66.44 70 GLU A O 1
ATOM 536 N N . ASP A 1 71 ? 16.807 -4.147 -31.213 1.00 68.38 71 ASP A N 1
ATOM 537 C CA . ASP A 1 71 ? 15.349 -3.932 -31.288 1.00 68.38 71 ASP A CA 1
ATOM 538 C C . ASP A 1 71 ? 14.786 -3.086 -30.124 1.00 68.38 71 ASP A C 1
ATOM 540 O O . ASP A 1 71 ? 13.580 -2.846 -30.011 1.00 68.38 71 ASP A O 1
ATOM 544 N N . GLY A 1 72 ? 15.668 -2.640 -29.228 1.00 63.06 72 GLY A N 1
ATOM 545 C CA . GLY A 1 72 ? 15.412 -1.894 -27.999 1.00 63.06 72 GLY A CA 1
ATOM 546 C C . GLY A 1 72 ? 15.007 -0.451 -28.246 1.00 63.06 72 GLY A C 1
ATOM 547 O O . GLY A 1 72 ? 15.721 0.489 -27.906 1.00 63.06 72 GLY A O 1
ATOM 548 N N . GLY A 1 73 ? 13.860 -0.269 -28.891 1.00 77.38 73 GLY A N 1
ATOM 549 C CA . GLY A 1 73 ? 13.419 1.020 -29.399 1.00 77.38 73 GLY A CA 1
ATOM 550 C C . GLY A 1 73 ? 13.119 2.079 -28.332 1.00 77.38 73 GLY A C 1
ATOM 551 O O . GLY A 1 73 ? 12.988 1.818 -27.134 1.00 77.38 73 GLY A O 1
ATOM 552 N N . GLU A 1 74 ? 12.910 3.302 -28.825 1.00 79.62 74 GLU A N 1
ATOM 553 C CA . GLU A 1 74 ? 12.449 4.498 -28.098 1.00 79.62 74 GLU A CA 1
ATOM 554 C C . GLU A 1 74 ? 11.304 4.215 -27.101 1.00 79.62 74 GLU A C 1
ATOM 556 O O . GLU A 1 74 ? 11.229 4.816 -26.030 1.00 79.62 74 GLU A O 1
ATOM 561 N N . VAL A 1 75 ? 10.446 3.240 -27.416 1.00 83.56 75 VAL A N 1
ATOM 562 C CA . VAL A 1 75 ? 9.323 2.791 -26.581 1.00 83.56 75 VAL A CA 1
ATOM 563 C C . VAL A 1 75 ? 9.781 2.255 -25.220 1.00 83.56 75 VAL A C 1
ATOM 565 O O . VAL A 1 75 ? 9.176 2.599 -24.207 1.00 83.56 75 VAL A O 1
ATOM 568 N N . ALA A 1 76 ? 10.859 1.467 -25.160 1.00 83.31 76 ALA A N 1
ATOM 569 C CA . ALA A 1 76 ? 11.377 0.927 -23.900 1.00 83.31 76 ALA A CA 1
ATOM 570 C C . ALA A 1 76 ? 11.971 2.037 -23.014 1.00 83.31 76 ALA A C 1
ATOM 572 O O . ALA A 1 76 ? 11.756 2.051 -21.799 1.00 83.31 76 ALA A O 1
ATOM 573 N N . ARG A 1 77 ? 12.649 3.018 -23.630 1.00 81.19 77 ARG A N 1
ATOM 574 C CA . ARG A 1 77 ? 13.180 4.205 -22.938 1.00 81.19 77 ARG A CA 1
ATOM 575 C C . ARG A 1 77 ? 12.053 5.075 -22.383 1.00 81.19 77 ARG A C 1
ATOM 577 O O . ARG A 1 77 ? 12.096 5.445 -21.210 1.00 81.19 77 ARG A O 1
ATOM 584 N N . LYS A 1 78 ? 11.009 5.322 -23.180 1.00 85.75 78 LYS A N 1
ATOM 585 C CA . LYS A 1 78 ? 9.817 6.059 -22.745 1.00 85.75 78 LYS A CA 1
ATOM 586 C C . LYS A 1 78 ? 9.088 5.345 -21.605 1.00 85.75 78 LYS A C 1
ATOM 588 O O . LYS A 1 78 ? 8.831 5.966 -20.581 1.00 85.75 78 LYS A O 1
ATOM 593 N N . ALA A 1 79 ? 8.847 4.040 -21.733 1.00 83.31 79 ALA A N 1
ATOM 594 C CA . ALA A 1 79 ? 8.209 3.243 -20.688 1.00 83.31 79 ALA A CA 1
ATOM 595 C C . ALA A 1 79 ? 9.011 3.249 -19.375 1.00 83.31 79 ALA A C 1
ATOM 597 O O . ALA A 1 79 ? 8.419 3.298 -18.300 1.00 83.31 79 ALA A O 1
ATOM 598 N N . CYS A 1 80 ? 10.348 3.244 -19.442 1.00 83.94 80 CYS A N 1
ATOM 599 C CA . CYS A 1 80 ? 11.202 3.347 -18.258 1.00 83.94 80 CYS A CA 1
ATOM 600 C C . CYS A 1 80 ? 11.026 4.704 -17.560 1.00 83.94 80 CYS A C 1
ATOM 602 O O . CYS A 1 80 ? 10.810 4.762 -16.352 1.00 83.94 80 CYS A O 1
ATOM 604 N N . VAL A 1 81 ? 11.047 5.797 -18.326 1.00 83.62 81 VAL A N 1
ATOM 605 C CA . VAL A 1 81 ? 10.843 7.154 -17.799 1.00 83.62 81 VAL A CA 1
ATOM 606 C C . VAL A 1 81 ? 9.438 7.324 -17.215 1.00 83.62 81 VAL A C 1
ATOM 608 O O . VAL A 1 81 ? 9.303 7.863 -16.117 1.00 83.62 81 VAL A O 1
ATOM 611 N N . ASP A 1 82 ? 8.403 6.843 -17.902 1.00 83.44 82 ASP A N 1
ATOM 612 C CA . ASP A 1 82 ? 7.016 6.904 -17.426 1.00 83.44 82 ASP A CA 1
ATOM 613 C C . ASP A 1 82 ? 6.854 6.107 -16.124 1.00 83.44 82 ASP A C 1
ATOM 615 O O . ASP A 1 82 ? 6.270 6.591 -15.154 1.00 83.44 82 ASP A O 1
ATOM 619 N N . LEU A 1 83 ? 7.475 4.927 -16.049 1.00 84.12 83 LEU A N 1
ATOM 620 C CA . LEU A 1 83 ? 7.487 4.104 -14.846 1.00 84.12 83 LEU A CA 1
ATOM 621 C C . LEU A 1 83 ? 8.210 4.775 -13.675 1.00 84.12 83 LEU A C 1
ATOM 623 O O . LEU A 1 83 ? 7.830 4.531 -12.532 1.00 84.12 83 LEU A O 1
ATOM 627 N N . LEU A 1 84 ? 9.218 5.618 -13.911 1.00 78.62 84 LEU A N 1
ATOM 628 C CA . LEU A 1 84 ? 9.901 6.396 -12.867 1.00 78.62 84 LEU A CA 1
ATOM 629 C C . LEU A 1 84 ? 9.101 7.634 -12.429 1.00 78.62 84 LEU A C 1
ATOM 631 O O . LEU A 1 84 ? 9.188 8.027 -11.270 1.00 78.62 84 LEU A O 1
ATOM 635 N N . LYS A 1 85 ? 8.273 8.198 -13.313 1.00 80.44 85 LYS A N 1
ATOM 636 C CA . LYS A 1 85 ? 7.442 9.384 -13.040 1.00 80.44 85 LYS A CA 1
ATOM 637 C C . LYS A 1 85 ? 6.145 9.102 -12.285 1.00 80.44 85 LYS A C 1
ATOM 639 O O . LYS A 1 85 ? 5.496 10.044 -11.848 1.00 80.44 85 LYS A O 1
ATOM 644 N N . LEU A 1 86 ? 5.747 7.839 -12.132 1.00 73.50 86 LEU A N 1
ATOM 645 C CA . LEU A 1 86 ? 4.594 7.491 -11.302 1.00 73.50 86 LEU A CA 1
ATOM 646 C C . LEU A 1 86 ? 4.842 7.939 -9.852 1.00 73.50 86 LEU A C 1
ATOM 648 O O . LEU A 1 86 ? 5.703 7.384 -9.161 1.00 73.50 86 LEU A O 1
ATOM 652 N N . ASN A 1 87 ? 4.083 8.931 -9.389 1.00 60.53 87 ASN A N 1
ATOM 653 C CA . ASN A 1 87 ? 4.051 9.303 -7.981 1.00 60.53 87 ASN A CA 1
ATOM 654 C C . ASN A 1 87 ? 3.338 8.181 -7.220 1.00 60.53 87 ASN A C 1
ATOM 656 O O . ASN A 1 87 ? 2.171 7.880 -7.472 1.00 60.53 87 ASN A O 1
ATOM 660 N N . LEU A 1 88 ? 4.064 7.510 -6.328 1.00 62.28 88 LEU A N 1
ATOM 661 C CA . LEU A 1 88 ? 3.445 6.628 -5.345 1.00 62.28 88 LEU A CA 1
ATOM 662 C C . LEU A 1 88 ? 2.841 7.537 -4.292 1.00 62.28 88 LEU A C 1
ATOM 664 O O . LEU A 1 88 ? 3.613 8.272 -3.693 1.00 62.28 88 LEU A O 1
ATOM 668 N N . ILE A 1 89 ? 1.508 7.483 -4.159 1.00 56.59 89 ILE A N 1
ATOM 669 C CA . ILE A 1 89 ? 0.661 8.140 -3.150 1.00 56.59 89 ILE A CA 1
ATOM 670 C C . ILE A 1 89 ? 1.309 9.422 -2.618 1.00 56.59 89 ILE A C 1
ATOM 672 O O . ILE A 1 89 ? 2.152 9.347 -1.723 1.00 56.59 89 ILE A O 1
ATOM 676 N N . ASP A 1 90 ? 0.891 10.584 -3.139 1.00 51.91 90 ASP A N 1
ATOM 677 C CA . ASP A 1 90 ? 1.103 11.850 -2.433 1.00 51.91 90 ASP A CA 1
ATOM 678 C C . ASP A 1 90 ? 0.640 11.615 -1.005 1.00 51.91 90 ASP A C 1
ATOM 680 O O . ASP A 1 90 ? -0.537 11.340 -0.769 1.00 51.91 90 ASP A O 1
ATOM 684 N N . GLY A 1 91 ? 1.603 11.553 -0.091 1.00 46.84 91 GLY A N 1
ATOM 685 C CA . GLY A 1 91 ? 1.362 11.109 1.258 1.00 46.84 91 GLY A CA 1
ATOM 686 C C . GLY A 1 91 ? 0.406 12.075 1.927 1.00 46.84 91 GLY A C 1
ATOM 687 O O . GLY A 1 91 ? 0.847 13.015 2.578 1.00 46.84 91 GLY A O 1
ATOM 688 N N . ASP A 1 92 ? -0.884 11.759 1.887 1.00 45.41 92 ASP A N 1
ATOM 689 C CA . ASP A 1 92 ? -1.784 11.989 3.005 1.00 45.41 92 ASP A CA 1
ATOM 690 C C . ASP A 1 92 ? -1.352 11.038 4.133 1.00 45.41 92 ASP A C 1
ATOM 692 O O . ASP A 1 92 ? -2.075 10.163 4.602 1.00 45.41 92 ASP A O 1
ATOM 696 N N . VAL A 1 93 ? -0.079 11.166 4.530 1.00 49.84 93 VAL A N 1
ATOM 697 C CA . VAL A 1 93 ? 0.368 10.879 5.880 1.00 49.84 93 VAL A CA 1
ATOM 698 C C . VAL A 1 93 ? -0.435 11.885 6.666 1.00 49.84 93 VAL A C 1
ATOM 700 O O . VAL A 1 93 ? -0.032 13.047 6.708 1.00 49.84 93 VAL A O 1
ATOM 703 N N . GLY A 1 94 ? -1.631 11.457 7.087 1.00 45.09 94 GLY A N 1
ATOM 704 C CA . GLY A 1 94 ? -2.693 12.331 7.553 1.00 45.09 94 GLY A CA 1
ATOM 705 C C . GLY A 1 94 ? -2.072 13.476 8.317 1.00 45.09 94 GLY A C 1
ATOM 706 O O . GLY A 1 94 ? -1.387 13.248 9.321 1.00 45.09 94 GLY A O 1
ATOM 707 N N . LYS A 1 95 ? -2.219 14.699 7.784 1.00 38.91 95 LYS A N 1
ATOM 708 C CA . LYS A 1 95 ? -1.955 15.879 8.603 1.00 38.91 95 LYS A CA 1
ATOM 709 C C . LYS A 1 95 ? -2.650 15.578 9.925 1.00 38.91 95 LYS A C 1
ATOM 711 O O . LYS A 1 95 ? -3.820 15.195 9.862 1.00 38.91 95 LYS A O 1
ATOM 716 N N . PRO A 1 96 ? -1.969 15.675 11.076 1.00 42.72 96 PRO A N 1
ATOM 717 C CA . PRO A 1 96 ? -2.683 15.656 12.332 1.00 42.72 96 PRO A CA 1
ATOM 718 C C . PRO A 1 96 ? -3.646 16.833 12.227 1.00 42.72 96 PRO A C 1
ATOM 720 O O . PRO A 1 96 ? -3.241 17.992 12.271 1.00 42.72 96 PRO A O 1
ATOM 723 N N . THR A 1 97 ? -4.899 16.547 11.893 1.00 43.91 97 THR A N 1
ATOM 724 C CA . THR A 1 97 ? -5.965 17.516 11.998 1.00 43.91 97 THR A CA 1
ATOM 725 C C . THR A 1 97 ? -5.975 17.867 13.470 1.00 43.91 97 THR A C 1
ATOM 727 O O . THR A 1 97 ? -6.087 16.973 14.307 1.00 43.91 97 THR A O 1
ATOM 730 N N . ASP A 1 98 ? -5.851 19.155 13.783 1.00 41.47 98 ASP A N 1
ATOM 731 C CA . ASP A 1 98 ? -6.029 19.722 15.128 1.00 41.47 98 ASP A CA 1
ATOM 732 C C . ASP A 1 98 ? -7.414 19.387 15.749 1.00 41.47 98 ASP A C 1
ATOM 734 O O . ASP A 1 98 ? -7.733 19.830 16.849 1.00 41.47 98 ASP A O 1
ATOM 738 N N . ASP A 1 99 ? -8.220 18.552 15.085 1.00 41.28 99 ASP A N 1
ATOM 739 C CA . ASP A 1 99 ? -9.450 17.918 15.558 1.00 41.28 99 ASP A CA 1
ATOM 740 C C . ASP A 1 99 ? -9.222 16.810 16.608 1.00 41.28 99 ASP A C 1
ATOM 742 O O . ASP A 1 99 ? -10.160 16.114 16.983 1.00 41.28 99 ASP A O 1
ATOM 746 N N . ASP A 1 100 ? -8.013 16.681 17.167 1.00 43.78 100 ASP A N 1
ATOM 747 C CA . ASP A 1 100 ? -7.757 15.927 18.409 1.00 43.78 100 ASP A CA 1
ATOM 748 C C . ASP A 1 100 ? -8.306 16.662 19.663 1.00 43.78 100 ASP A C 1
ATOM 750 O O . ASP A 1 100 ? -7.937 16.371 20.803 1.00 43.78 100 ASP A O 1
ATOM 754 N N . GLN A 1 101 ? -9.231 17.616 19.482 1.00 42.38 101 GLN A N 1
ATOM 755 C CA . GLN A 1 101 ? -10.203 17.943 20.520 1.00 42.38 101 GLN A CA 1
ATOM 756 C C . GLN A 1 101 ? -11.280 16.854 20.537 1.00 42.38 101 GLN A C 1
ATOM 758 O O . GLN A 1 101 ? -11.899 16.598 19.506 1.00 42.38 101 GLN A O 1
ATOM 763 N N . PRO A 1 102 ? -11.578 16.236 21.696 1.00 43.19 102 PRO A N 1
ATOM 764 C CA . PRO A 1 102 ? -12.694 15.316 21.820 1.00 43.19 102 PRO A CA 1
ATOM 765 C C . PRO A 1 102 ? -14.000 16.111 21.706 1.00 43.19 102 PRO A C 1
ATOM 767 O O . PRO A 1 102 ? -14.640 16.451 22.699 1.00 43.19 102 PRO A O 1
ATOM 770 N N . GLY A 1 103 ? -14.412 16.410 20.477 1.00 41.66 103 GLY A N 1
ATOM 771 C CA . GLY A 1 103 ? -15.793 16.702 20.158 1.00 41.66 103 GLY A CA 1
ATOM 772 C C . GLY A 1 103 ? -16.552 15.405 20.347 1.00 41.66 103 GLY A C 1
ATOM 773 O O . GLY A 1 103 ? -16.677 14.626 19.411 1.00 41.66 103 GLY A O 1
ATOM 774 N N . ILE A 1 104 ? -16.990 15.137 21.579 1.00 46.59 104 ILE A N 1
ATOM 775 C CA . ILE A 1 104 ? -18.001 14.122 21.865 1.00 46.59 104 ILE A CA 1
ATOM 776 C C . ILE A 1 104 ? -19.154 14.448 20.912 1.00 46.59 104 ILE A C 1
ATOM 778 O O . ILE A 1 104 ? -19.782 15.496 21.095 1.00 46.59 104 ILE A O 1
ATOM 782 N N . PRO A 1 105 ? -19.447 13.632 19.883 1.00 46.62 105 PRO A N 1
ATOM 783 C CA . PRO A 1 105 ? -20.703 13.816 19.202 1.00 46.62 105 PRO A CA 1
ATOM 784 C C . PRO A 1 105 ? -21.739 13.452 20.264 1.00 46.62 105 PRO A C 1
ATOM 786 O O . PRO A 1 105 ? -21.757 12.328 20.769 1.00 46.62 105 PRO A O 1
ATOM 789 N N . THR A 1 106 ? -22.531 14.430 20.700 1.00 46.72 106 THR A N 1
ATOM 790 C CA . THR A 1 106 ? -23.677 14.225 21.591 1.00 46.72 106 THR A CA 1
ATOM 791 C C . THR A 1 106 ? -24.745 13.458 20.816 1.00 46.72 106 THR A C 1
ATOM 793 O O . THR A 1 106 ? -25.806 13.988 20.503 1.00 46.72 106 THR A O 1
ATOM 796 N N . VAL A 1 107 ? -24.426 12.231 20.412 1.00 56.75 107 VAL A N 1
ATOM 797 C CA . VAL A 1 107 ? -25.401 11.282 19.909 1.00 56.75 107 VAL A CA 1
ATOM 798 C C . VAL A 1 107 ? -25.988 10.659 21.151 1.00 56.75 107 VAL A C 1
ATOM 800 O O . VAL A 1 107 ? -25.297 9.978 21.912 1.00 56.75 107 VAL A O 1
ATOM 803 N N . ASP A 1 108 ? -27.251 10.986 21.384 1.00 56.84 108 ASP A N 1
ATOM 804 C CA . ASP A 1 108 ? -28.034 10.418 22.464 1.00 56.84 108 ASP A CA 1
ATOM 805 C C . ASP A 1 108 ? -27.922 8.882 22.381 1.00 56.84 108 ASP A C 1
ATOM 807 O O . ASP A 1 108 ? -28.227 8.310 21.326 1.00 56.84 108 ASP A O 1
ATOM 811 N N . PRO A 1 109 ? -27.463 8.192 23.441 1.00 55.44 109 PRO A N 1
ATOM 812 C CA . PRO A 1 109 ? -27.326 6.737 23.451 1.00 55.44 109 PRO A CA 1
ATOM 813 C C . PRO A 1 109 ? -28.602 6.006 23.007 1.00 55.44 109 PRO A C 1
ATOM 815 O O . PRO A 1 109 ? -28.526 4.903 22.464 1.00 55.44 109 PRO A O 1
ATOM 818 N N . GLN A 1 110 ? -29.771 6.634 23.180 1.00 55.00 110 GLN A N 1
ATOM 819 C CA . GLN A 1 110 ? -31.056 6.102 22.730 1.00 55.00 110 GLN A CA 1
ATOM 820 C C . GLN A 1 110 ? -31.207 6.077 21.199 1.00 55.00 110 GLN A C 1
ATOM 822 O O . GLN A 1 110 ? -31.820 5.153 20.666 1.00 55.00 110 GLN A O 1
ATOM 827 N N . GLN A 1 111 ? -30.613 7.028 20.471 1.00 62.72 111 GLN A N 1
ATOM 828 C CA . GLN A 1 111 ? -30.622 7.035 19.002 1.00 62.72 111 GLN A CA 1
ATOM 829 C C . GLN A 1 111 ? -29.729 5.938 18.419 1.00 62.72 111 GLN A C 1
ATOM 831 O O . GLN A 1 111 ? -30.105 5.303 17.435 1.00 62.72 111 GLN A O 1
ATOM 836 N N . VAL A 1 112 ? -28.580 5.669 19.047 1.00 60.91 112 VAL A N 1
ATOM 837 C CA . VAL A 1 112 ? -27.678 4.587 18.619 1.00 60.91 112 VAL A CA 1
ATOM 838 C C . VAL A 1 112 ? -28.334 3.224 18.838 1.00 60.91 112 VAL A C 1
ATOM 840 O O . VAL A 1 112 ? -28.283 2.376 17.949 1.00 60.91 112 VAL A O 1
ATOM 843 N N . LEU A 1 113 ? -29.019 3.026 19.971 1.00 57.66 113 LEU A N 1
ATOM 844 C CA . LEU A 1 113 ? -29.780 1.798 20.221 1.00 57.66 113 LEU A CA 1
ATOM 845 C C . LEU A 1 113 ? -30.926 1.613 19.215 1.00 57.66 113 LEU A C 1
ATOM 847 O O . LEU A 1 113 ? -31.081 0.524 18.672 1.00 57.66 113 LEU A O 1
ATOM 851 N N . ALA A 1 114 ? -31.678 2.675 18.910 1.00 66.88 114 ALA A N 1
ATOM 852 C CA . ALA A 1 114 ? -32.777 2.612 17.946 1.00 66.88 114 ALA A CA 1
ATOM 853 C C . ALA A 1 114 ? -32.298 2.274 16.521 1.00 66.88 114 ALA A C 1
ATOM 855 O O . ALA A 1 114 ? -32.933 1.481 15.826 1.00 66.88 114 ALA A O 1
ATOM 856 N N . MET A 1 115 ? -31.153 2.821 16.094 1.00 63.44 115 MET A N 1
ATOM 857 C CA . MET A 1 115 ? -30.564 2.493 14.790 1.00 63.44 115 MET A CA 1
ATOM 858 C C . MET A 1 115 ? -30.048 1.049 14.735 1.00 63.44 115 MET A C 1
ATOM 860 O O . MET A 1 115 ? -30.224 0.373 13.723 1.00 63.44 115 MET A O 1
ATOM 864 N N . LEU A 1 116 ? -29.456 0.548 15.823 1.00 60.44 116 LEU A N 1
ATOM 865 C CA . LEU A 1 116 ? -28.978 -0.835 15.895 1.00 60.44 116 LEU A CA 1
ATOM 866 C C . LEU A 1 116 ? -30.129 -1.852 15.935 1.00 60.44 116 LEU A C 1
ATOM 868 O O . LEU A 1 116 ? -30.014 -2.918 15.334 1.00 60.44 116 LEU A O 1
ATOM 872 N N . GLU A 1 117 ? -31.257 -1.520 16.568 1.00 69.88 117 GLU A N 1
ATOM 873 C CA . GLU A 1 117 ? -32.467 -2.351 16.527 1.00 69.88 117 GLU A CA 1
ATOM 874 C C . GLU A 1 117 ? -33.114 -2.387 15.137 1.00 69.88 117 GLU A C 1
ATOM 876 O O . GLU A 1 117 ? -33.654 -3.421 14.739 1.00 69.88 117 GLU A O 1
ATOM 881 N N . GLN A 1 118 ? -33.038 -1.288 14.381 1.00 64.44 118 GLN A N 1
ATOM 882 C CA . GLN A 1 118 ? -33.579 -1.213 13.025 1.00 64.44 118 GLN A CA 1
ATOM 883 C C . GLN A 1 118 ? -32.771 -2.070 12.037 1.00 64.44 118 GLN A C 1
ATOM 885 O O . GLN A 1 118 ? -33.358 -2.788 11.236 1.00 64.44 118 GLN A O 1
ATOM 890 N N . VAL A 1 119 ? -31.441 -2.090 12.169 1.00 62.97 119 VAL A N 1
ATOM 891 C CA . VAL A 1 119 ? -30.539 -2.967 11.390 1.00 62.97 119 VAL A CA 1
ATOM 892 C C . VAL A 1 119 ? -30.569 -4.423 11.898 1.00 62.97 119 VAL A C 1
ATOM 894 O O . VAL A 1 119 ? -30.069 -5.344 11.261 1.00 62.97 119 VAL A O 1
ATOM 897 N N . GLY A 1 120 ? -31.155 -4.675 13.071 1.00 42.44 120 GLY A N 1
ATOM 898 C CA . GLY A 1 120 ? -31.359 -6.015 13.627 1.00 42.44 120 GLY A CA 1
ATOM 899 C C . GLY A 1 120 ? -32.571 -6.774 13.078 1.00 42.44 120 GLY A C 1
ATOM 900 O O . GLY A 1 120 ? -32.715 -7.953 13.398 1.00 42.44 120 GLY A O 1
ATOM 901 N N . ARG A 1 121 ? -33.454 -6.119 12.310 1.00 47.44 121 ARG A N 1
ATOM 902 C CA . ARG A 1 121 ? -34.721 -6.696 11.815 1.00 47.44 121 ARG A CA 1
ATOM 903 C C . ARG A 1 121 ? -34.786 -6.911 10.301 1.00 47.44 121 ARG A C 1
ATOM 905 O O . ARG A 1 121 ? -35.805 -7.420 9.837 1.00 47.44 121 ARG A O 1
ATOM 912 N N . GLU A 1 122 ? -33.744 -6.536 9.566 1.00 42.88 122 GLU A N 1
ATOM 913 C CA . GLU A 1 122 ? -33.547 -6.905 8.155 1.00 42.88 122 GLU A CA 1
ATOM 914 C C . GLU A 1 122 ? -32.640 -8.135 8.056 1.00 42.88 122 GLU A C 1
ATOM 916 O O . GLU A 1 122 ? -32.943 -9.004 7.207 1.00 42.88 122 GLU A O 1
#

Radius of gyration: 23.48 Å; chains: 1; bounding box: 55×34×55 Å

pLDDT: mean 72.71, std 17.46, range [34.31, 91.88]